Protein AF-A0A3R9RP73-F1 (afdb_monomer_lite)

Radius of gyration: 14.33 Å; chains: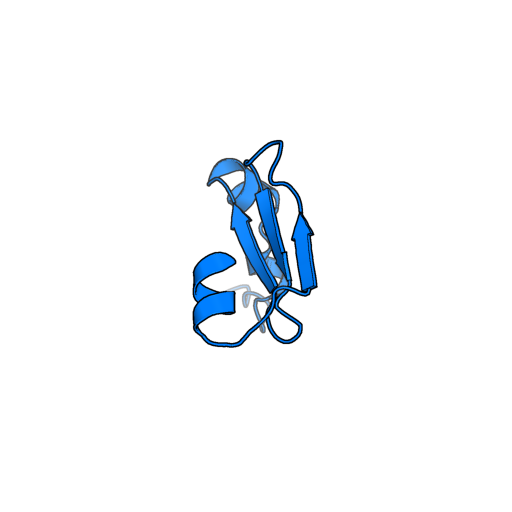 1; bounding box: 25×30×39 Å

Foldseek 3Di:
DQVVCVVVVQHWPDWPDPVVQQWIWTHSPVDIDIDHDPVVCVVVVVVVVVPPDPPPDD

Sequence (58 aa):
VAEEARKAGFRPIGVEGERDAEWILIDLGFVVVHVMLPTARKFYDLESLWRTAPESVA

Structure (mmCIF, N/CA/C/O backbone):
data_AF-A0A3R9RP73-F1
#
_entry.id   AF-A0A3R9RP73-F1
#
loop_
_atom_site.group_PDB
_atom_site.id
_atom_site.type_symbol
_atom_site.label_atom_id
_atom_site.label_alt_id
_atom_site.label_comp_id
_atom_site.label_asym_id
_atom_site.label_entity_id
_atom_site.label_seq_id
_atom_site.pdbx_PDB_ins_code
_atom_site.Cartn_x
_atom_site.Cartn_y
_atom_site.Cartn_z
_atom_site.occupancy
_atom_site.B_iso_or_equiv
_atom_site.auth_seq_id
_atom_site.auth_comp_id
_atom_site.auth_asym_id
_atom_site.auth_atom_id
_atom_site.pdbx_PDB_model_num
ATOM 1 N N . VAL A 1 1 ? 6.406 6.664 -4.100 1.00 91.44 1 VAL A N 1
ATOM 2 C CA . VAL A 1 1 ? 6.729 5.255 -4.439 1.00 91.44 1 VAL A CA 1
ATOM 3 C C . VAL A 1 1 ? 6.713 5.029 -5.945 1.00 91.44 1 VAL A C 1
ATOM 5 O O . VAL A 1 1 ? 7.772 4.751 -6.479 1.00 91.44 1 VAL A O 1
ATOM 8 N N . ALA A 1 2 ? 5.582 5.213 -6.640 1.00 92.94 2 ALA A N 1
ATOM 9 C CA . ALA A 1 2 ? 5.493 5.005 -8.094 1.00 92.94 2 ALA A CA 1
ATOM 10 C C . ALA A 1 2 ? 6.524 5.817 -8.911 1.00 92.94 2 ALA A C 1
ATOM 12 O O . ALA A 1 2 ? 7.176 5.275 -9.800 1.00 92.94 2 ALA A O 1
ATOM 13 N N . GLU A 1 3 ? 6.717 7.096 -8.574 1.00 94.38 3 GLU A N 1
ATOM 14 C CA . GLU A 1 3 ? 7.713 7.950 -9.241 1.00 94.38 3 GLU A CA 1
ATOM 15 C C . GLU A 1 3 ? 9.156 7.482 -8.992 1.00 94.38 3 GLU A C 1
ATOM 17 O O . GLU A 1 3 ? 9.951 7.381 -9.921 1.00 94.38 3 GLU A O 1
ATOM 22 N N . GLU A 1 4 ? 9.488 7.127 -7.751 1.00 96.12 4 GLU A N 1
ATOM 23 C CA . GLU A 1 4 ? 10.827 6.632 -7.409 1.00 96.12 4 GLU A CA 1
ATOM 24 C C . GLU A 1 4 ? 11.119 5.273 -8.057 1.00 96.12 4 GLU A C 1
ATOM 26 O O . GLU A 1 4 ? 12.220 5.057 -8.560 1.00 96.12 4 GLU A O 1
ATOM 31 N N . AL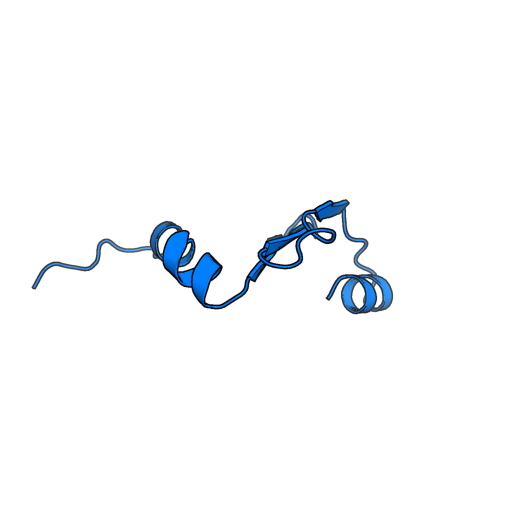A A 1 5 ? 10.119 4.388 -8.147 1.00 94.69 5 ALA A N 1
ATOM 32 C CA . ALA A 1 5 ? 10.234 3.140 -8.897 1.00 94.69 5 ALA A CA 1
ATOM 33 C C . ALA A 1 5 ? 10.571 3.415 -10.373 1.00 94.69 5 ALA A C 1
ATOM 35 O O . ALA A 1 5 ? 11.510 2.825 -10.911 1.00 94.69 5 ALA A O 1
ATOM 36 N N . ARG A 1 6 ? 9.883 4.383 -11.001 1.00 93.12 6 ARG A N 1
ATOM 37 C CA . ARG A 1 6 ? 10.134 4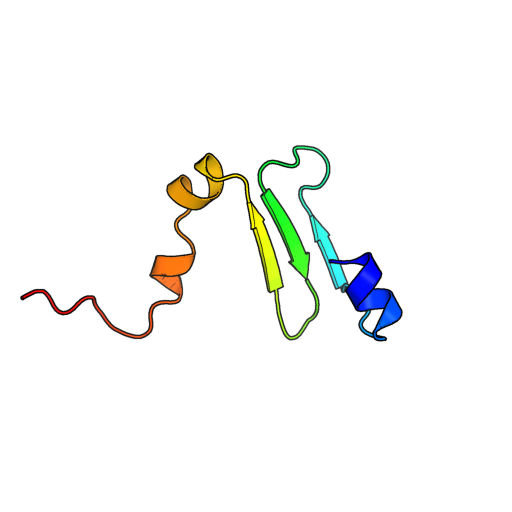.785 -12.394 1.00 93.12 6 ARG A CA 1
ATOM 38 C C . ARG A 1 6 ? 11.561 5.295 -12.594 1.00 93.12 6 ARG A C 1
ATOM 40 O O . ARG A 1 6 ? 12.211 4.877 -13.551 1.00 93.12 6 ARG A O 1
ATOM 47 N N . LYS A 1 7 ? 12.063 6.152 -11.697 1.00 96.12 7 LYS A N 1
ATOM 48 C CA . LYS A 1 7 ? 13.454 6.648 -11.730 1.00 96.12 7 LYS A CA 1
ATOM 49 C C . LYS A 1 7 ? 14.479 5.523 -11.573 1.00 96.12 7 LYS A C 1
ATOM 51 O O . LYS A 1 7 ? 15.527 5.569 -12.206 1.00 96.12 7 LYS A O 1
ATOM 56 N N . ALA A 1 8 ? 14.159 4.503 -10.780 1.00 95.31 8 ALA A N 1
ATOM 57 C CA . ALA A 1 8 ? 14.984 3.311 -10.599 1.00 95.31 8 ALA A CA 1
ATOM 58 C C . ALA A 1 8 ? 14.885 2.295 -11.760 1.00 95.31 8 ALA A C 1
ATOM 60 O O . ALA A 1 8 ? 15.507 1.239 -11.697 1.00 95.31 8 ALA A O 1
ATOM 61 N N . GLY A 1 9 ? 14.119 2.589 -12.818 1.00 94.25 9 GLY A N 1
ATOM 62 C CA . GLY A 1 9 ? 13.960 1.710 -13.983 1.00 94.25 9 GLY A CA 1
ATOM 63 C C . GLY A 1 9 ? 12.842 0.669 -13.857 1.00 94.25 9 GLY A C 1
ATOM 64 O O . GLY A 1 9 ? 12.641 -0.117 -14.781 1.00 94.25 9 GLY A O 1
ATOM 65 N N . PHE A 1 10 ? 12.070 0.687 -12.769 1.00 92.25 10 PHE A N 1
ATOM 66 C CA . PHE A 1 10 ? 10.926 -0.198 -12.555 1.00 92.25 10 PHE A CA 1
ATOM 67 C C . PHE A 1 10 ? 9.628 0.542 -12.875 1.00 92.25 10 PHE A C 1
ATOM 69 O O . PHE A 1 10 ? 9.235 1.477 -12.181 1.00 92.25 10 PHE A O 1
ATOM 76 N N . ARG A 1 11 ? 8.936 0.142 -13.944 1.00 90.75 11 ARG A N 1
ATOM 77 C CA . ARG A 1 11 ? 7.637 0.735 -14.287 1.00 90.75 11 ARG A CA 1
ATOM 78 C C . ARG A 1 11 ? 6.536 0.066 -13.459 1.00 90.75 11 ARG A C 1
ATOM 80 O O . ARG A 1 11 ? 6.398 -1.149 -13.579 1.00 90.75 11 ARG A O 1
ATOM 87 N N . PRO A 1 12 ? 5.748 0.822 -12.668 1.00 92.62 12 PRO A N 1
ATOM 88 C CA . PRO A 1 12 ? 4.551 0.273 -12.047 1.00 92.62 12 PRO A CA 1
ATOM 89 C C . PRO A 1 12 ? 3.606 -0.284 -13.114 1.00 92.62 12 PRO A C 1
ATOM 91 O O . PRO A 1 12 ? 3.385 0.367 -14.137 1.00 92.62 12 PRO A O 1
ATOM 94 N N . ILE A 1 13 ? 3.075 -1.479 -12.870 1.00 95.50 13 ILE A N 1
ATOM 95 C CA . ILE A 1 13 ? 2.075 -2.131 -13.722 1.00 95.50 13 ILE A CA 1
ATOM 96 C C . ILE A 1 13 ? 0.726 -1.436 -13.541 1.00 95.50 13 ILE A C 1
ATOM 98 O O . ILE A 1 13 ? 0.025 -1.180 -14.518 1.00 95.50 13 ILE A O 1
ATOM 102 N N . GLY A 1 14 ? 0.401 -1.079 -12.299 1.00 94.56 14 GLY A N 1
ATOM 103 C CA . GLY A 1 14 ? -0.841 -0.409 -11.947 1.00 94.56 14 GLY A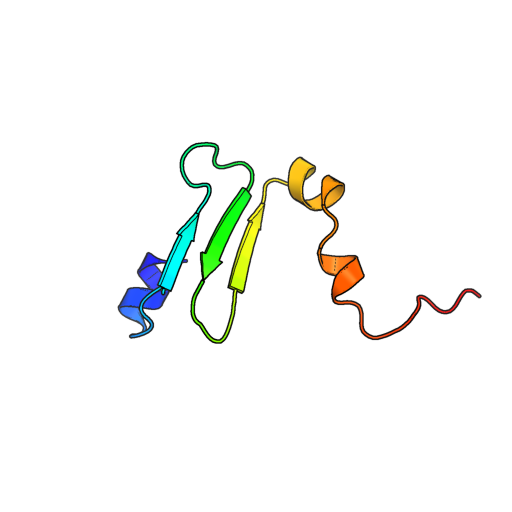 CA 1
ATOM 104 C C . GLY A 1 14 ? -0.724 0.374 -10.647 1.00 94.56 14 GLY A C 1
ATOM 105 O O . GLY A 1 14 ? 0.103 0.068 -9.782 1.00 94.56 14 GLY A O 1
ATOM 106 N N . VAL A 1 15 ? -1.560 1.404 -10.534 1.00 95.88 15 VAL A N 1
ATOM 107 C CA . VAL A 1 15 ? -1.778 2.168 -9.306 1.00 95.88 15 VAL A CA 1
ATOM 108 C C . VAL A 1 15 ? -3.284 2.311 -9.124 1.00 95.88 15 VAL A C 1
ATOM 110 O O . VAL A 1 15 ? -3.959 2.822 -10.011 1.00 95.88 15 VAL A O 1
ATOM 113 N N . GLU A 1 16 ? -3.799 1.849 -7.989 1.00 96.06 16 GLU A N 1
ATOM 114 C CA . GLU A 1 16 ? -5.232 1.821 -7.682 1.00 96.06 16 GLU A CA 1
ATOM 115 C C . GLU A 1 16 ? -5.518 2.548 -6.364 1.00 96.06 16 GLU A C 1
ATOM 117 O O . GLU A 1 16 ? -4.671 2.579 -5.470 1.00 96.06 16 GLU A O 1
ATOM 122 N N . GLY A 1 17 ? -6.720 3.114 -6.223 1.00 94.00 17 GLY A N 1
ATOM 123 C CA . GLY A 1 17 ? -7.177 3.739 -4.970 1.00 94.00 17 GLY A CA 1
ATOM 124 C C . GLY A 1 17 ? -6.738 5.193 -4.739 1.00 94.00 17 GLY A C 1
ATOM 125 O O . GLY A 1 17 ? -7.012 5.757 -3.681 1.00 94.00 17 GLY A O 1
ATOM 126 N N . GLU A 1 18 ? -6.116 5.852 -5.726 1.00 91.56 18 GLU A N 1
ATOM 127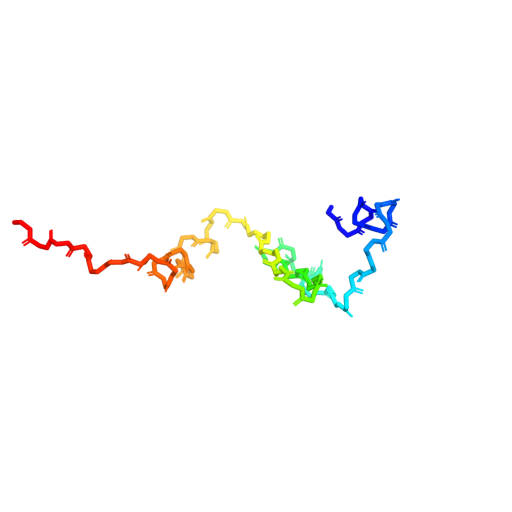 C CA . GLU A 1 18 ? -5.631 7.243 -5.594 1.00 91.56 18 GLU A CA 1
ATOM 128 C C . GLU A 1 18 ? -6.736 8.273 -5.313 1.00 91.56 18 GLU A C 1
ATOM 130 O O . GLU A 1 18 ? -6.457 9.329 -4.752 1.00 91.56 18 GLU A O 1
ATOM 135 N N . ARG A 1 19 ? -7.986 7.979 -5.697 1.00 89.62 19 ARG A N 1
ATOM 136 C CA . ARG A 1 19 ? -9.120 8.902 -5.528 1.00 89.62 19 ARG A CA 1
ATOM 137 C C . ARG A 1 19 ? -9.519 9.093 -4.066 1.00 89.62 19 ARG A C 1
ATOM 139 O O . ARG A 1 19 ? -9.743 10.227 -3.658 1.00 89.62 19 ARG A O 1
ATOM 146 N N . ASP A 1 20 ? -9.582 8.005 -3.305 1.00 88.75 20 ASP A N 1
ATOM 147 C CA . ASP A 1 20 ? -10.030 8.033 -1.908 1.00 88.75 20 ASP A CA 1
ATOM 148 C C . ASP A 1 20 ? -8.850 8.159 -0.933 1.00 88.75 20 ASP A C 1
ATOM 150 O O . ASP A 1 20 ? -9.027 8.584 0.205 1.00 88.75 20 ASP A O 1
ATOM 154 N N . ALA A 1 21 ? -7.636 7.808 -1.382 1.00 89.94 21 ALA A N 1
ATOM 155 C CA . ALA A 1 21 ? -6.359 7.916 -0.663 1.00 89.94 21 ALA A CA 1
ATOM 156 C C . ALA A 1 21 ? -6.287 7.217 0.713 1.00 89.94 21 ALA A C 1
ATOM 158 O O . ALA A 1 21 ? -5.260 7.285 1.390 1.00 89.94 21 ALA A O 1
ATOM 159 N N . GLU A 1 22 ? -7.336 6.506 1.123 1.00 95.00 22 GLU A N 1
ATOM 160 C CA . GLU A 1 22 ? -7.357 5.706 2.346 1.00 95.00 22 GLU A CA 1
ATOM 161 C C . GLU A 1 22 ? -6.516 4.428 2.202 1.00 95.00 22 GLU A C 1
ATOM 163 O O . GLU A 1 22 ? -5.810 4.026 3.132 1.00 95.00 22 GLU A O 1
ATOM 168 N N . TRP A 1 23 ? -6.556 3.823 1.015 1.00 96.94 23 TRP A N 1
ATOM 169 C CA . TRP A 1 23 ? -5.744 2.679 0.630 1.00 96.94 23 TRP A CA 1
ATOM 170 C C . TRP A 1 23 ? -5.358 2.804 -0.842 1.00 96.94 23 TRP A C 1
ATOM 172 O O . TRP A 1 23 ? -6.200 2.732 -1.731 1.00 96.94 23 TRP A O 1
ATOM 182 N N . ILE A 1 24 ? -4.060 2.965 -1.085 1.00 97.62 24 ILE A N 1
ATOM 183 C CA . ILE A 1 24 ? -3.454 2.952 -2.412 1.00 97.62 24 ILE A CA 1
ATOM 184 C C . ILE A 1 24 ? -2.659 1.656 -2.585 1.00 97.62 24 ILE A C 1
ATOM 186 O O . ILE A 1 24 ? -1.837 1.296 -1.734 1.00 97.62 24 ILE A O 1
ATOM 190 N N . LEU A 1 25 ? -2.884 0.970 -3.701 1.00 97.31 25 LEU A N 1
ATOM 191 C CA . LEU A 1 25 ? -2.114 -0.198 -4.120 1.00 97.31 25 LEU A CA 1
ATOM 192 C C . LEU A 1 25 ? -1.204 0.190 -5.282 1.00 97.31 25 LEU A C 1
ATOM 194 O O . LEU A 1 25 ? -1.645 0.828 -6.234 1.00 97.31 25 LEU A O 1
ATOM 198 N N . ILE A 1 26 ? 0.067 -0.202 -5.207 1.00 97.25 26 ILE A N 1
ATOM 199 C CA . ILE A 1 26 ? 1.049 -0.003 -6.276 1.00 97.25 26 ILE A CA 1
ATOM 200 C C . ILE A 1 26 ? 1.623 -1.364 -6.647 1.00 97.25 26 ILE A C 1
ATOM 202 O O . ILE A 1 26 ? 2.331 -1.982 -5.849 1.00 97.25 26 ILE A O 1
ATOM 206 N N . ASP A 1 27 ? 1.342 -1.806 -7.865 1.00 96.94 27 ASP A N 1
ATOM 207 C CA . ASP A 1 27 ? 1.858 -3.058 -8.406 1.00 96.94 27 ASP A CA 1
ATOM 208 C C . ASP A 1 27 ? 3.169 -2.808 -9.170 1.00 96.94 27 ASP A C 1
ATOM 210 O O . ASP A 1 27 ? 3.202 -2.040 -10.136 1.00 96.94 27 ASP A O 1
ATOM 214 N N . LEU A 1 28 ? 4.261 -3.441 -8.729 1.00 95.94 28 LEU A N 1
ATOM 215 C CA . LEU A 1 28 ? 5.582 -3.409 -9.372 1.00 95.94 28 LEU A CA 1
ATOM 216 C C . LEU A 1 28 ? 5.961 -4.773 -9.992 1.00 95.94 28 LEU A C 1
ATOM 218 O O . LEU A 1 28 ? 7.132 -5.014 -10.291 1.00 95.94 28 LEU A O 1
ATOM 222 N N . GLY A 1 29 ? 5.000 -5.687 -10.152 1.00 92.25 29 GLY A N 1
ATOM 223 C CA . GLY A 1 29 ? 5.159 -7.031 -10.711 1.00 92.25 29 GLY A CA 1
ATOM 224 C C . GLY A 1 29 ? 5.685 -8.052 -9.708 1.00 92.25 29 GLY A C 1
ATOM 225 O O . GLY A 1 29 ? 5.002 -9.016 -9.380 1.00 92.25 29 GLY A O 1
ATOM 226 N N . PHE A 1 30 ? 6.904 -7.851 -9.204 1.00 91.12 30 PHE A N 1
ATOM 227 C CA . PHE A 1 30 ? 7.529 -8.768 -8.232 1.00 91.12 30 PHE A CA 1
ATOM 228 C C . PHE A 1 30 ? 7.143 -8.449 -6.786 1.00 91.12 30 PHE A C 1
ATOM 230 O O . PHE A 1 30 ? 7.233 -9.296 -5.902 1.00 91.12 30 PHE A O 1
ATOM 237 N N . VAL A 1 31 ? 6.772 -7.192 -6.546 1.00 94.06 31 VAL A N 1
ATOM 238 C CA . VAL A 1 31 ? 6.415 -6.644 -5.241 1.00 94.06 31 VAL A CA 1
ATOM 239 C C . VAL A 1 31 ? 5.153 -5.817 -5.419 1.00 94.06 31 VAL A C 1
ATOM 241 O O . VAL A 1 31 ? 5.062 -5.012 -6.345 1.00 94.06 31 VAL A O 1
ATOM 244 N N . VAL A 1 32 ? 4.211 -5.974 -4.493 1.00 95.31 32 VAL A N 1
ATOM 245 C CA . VAL A 1 32 ? 3.029 -5.116 -4.387 1.00 95.31 32 VAL A CA 1
ATOM 246 C C . VAL A 1 32 ? 3.156 -4.274 -3.124 1.00 95.31 32 VAL A C 1
ATOM 248 O O . VAL A 1 32 ? 3.338 -4.803 -2.026 1.00 95.31 32 VAL A O 1
ATOM 251 N N . VAL A 1 33 ? 3.071 -2.954 -3.271 1.00 96.62 33 VAL A N 1
ATOM 252 C CA . VAL A 1 33 ? 3.165 -2.004 -2.159 1.00 96.62 33 VAL A CA 1
ATOM 253 C C . VAL A 1 33 ? 1.766 -1.540 -1.773 1.00 96.62 33 VAL A C 1
ATOM 255 O O . VAL A 1 33 ? 1.038 -0.991 -2.597 1.00 96.62 33 VAL A O 1
ATOM 258 N N . HIS A 1 34 ? 1.416 -1.722 -0.501 1.00 97.00 34 HIS A N 1
ATOM 259 C CA . HIS A 1 34 ? 0.163 -1.253 0.084 1.00 97.00 34 HIS A CA 1
ATOM 260 C C . HIS A 1 34 ? 0.442 -0.008 0.933 1.00 97.00 34 HIS A C 1
ATOM 262 O O . HIS A 1 34 ? 1.168 -0.078 1.926 1.00 97.00 34 HIS A O 1
ATOM 268 N N . VAL A 1 35 ? -0.117 1.137 0.544 1.00 96.81 35 VAL A N 1
ATOM 269 C CA . VAL A 1 35 ? -0.062 2.384 1.316 1.00 96.81 35 VAL A CA 1
ATOM 270 C C . VAL A 1 35 ? -1.443 2.613 1.911 1.00 96.81 35 VAL A C 1
ATOM 272 O O . VAL A 1 35 ? -2.402 2.813 1.177 1.00 96.81 35 VAL A O 1
ATOM 275 N N . MET A 1 36 ? -1.553 2.551 3.235 1.00 97.44 36 MET A N 1
ATOM 276 C CA . MET A 1 36 ? -2.832 2.600 3.946 1.00 97.44 36 MET A CA 1
ATOM 277 C C . MET A 1 36 ? -2.793 3.624 5.075 1.00 97.44 36 MET A C 1
ATOM 279 O O . MET A 1 36 ? -1.777 3.748 5.768 1.00 97.44 36 MET A O 1
ATOM 283 N N . LEU A 1 37 ? -3.921 4.291 5.320 1.00 97.56 37 LEU A N 1
ATOM 284 C CA . LEU A 1 37 ? -4.138 5.006 6.575 1.00 97.56 37 LEU A CA 1
ATOM 285 C C . LEU A 1 37 ? -4.162 4.027 7.762 1.00 97.56 37 LEU A C 1
ATOM 287 O O . LEU A 1 37 ? -4.536 2.863 7.593 1.00 97.56 37 LEU A O 1
ATOM 291 N N . PRO A 1 38 ? -3.814 4.474 8.985 1.00 97.56 38 PRO A N 1
ATOM 292 C CA . PRO A 1 38 ? -3.766 3.593 10.153 1.00 97.56 38 PRO A CA 1
ATOM 293 C C . PRO A 1 38 ? -5.082 2.856 10.439 1.00 97.56 38 PRO A C 1
ATOM 295 O O . PRO A 1 38 ? -5.058 1.701 10.860 1.00 97.56 38 PRO A O 1
ATOM 298 N N . THR A 1 39 ? -6.227 3.500 10.192 1.00 96.94 39 THR A N 1
ATOM 299 C CA . THR A 1 39 ? -7.564 2.913 10.374 1.00 96.94 39 THR A CA 1
ATOM 300 C C . THR A 1 39 ? -7.816 1.769 9.400 1.00 96.94 39 THR A C 1
ATOM 302 O O . THR A 1 39 ? -8.148 0.670 9.839 1.00 96.94 39 THR A O 1
ATOM 305 N N . ALA A 1 40 ? -7.586 1.995 8.105 1.00 96.81 40 ALA A N 1
ATOM 306 C CA . ALA A 1 40 ? -7.722 0.977 7.070 1.00 96.81 40 ALA A CA 1
ATOM 307 C C . ALA A 1 40 ? -6.740 -0.178 7.286 1.00 96.81 40 ALA A C 1
ATOM 309 O O . ALA A 1 40 ? -7.138 -1.337 7.253 1.00 96.81 40 ALA A O 1
ATOM 310 N N . ARG A 1 41 ? -5.476 0.124 7.603 1.00 96.88 41 ARG A N 1
ATOM 311 C CA . ARG A 1 41 ? -4.456 -0.893 7.886 1.00 96.88 41 ARG A CA 1
ATOM 312 C C . ARG A 1 41 ? -4.862 -1.807 9.038 1.00 96.88 41 ARG A C 1
ATOM 314 O O . ARG A 1 41 ? -4.755 -3.020 8.918 1.00 96.88 41 ARG A O 1
ATOM 321 N N . LYS A 1 42 ? -5.389 -1.232 10.124 1.00 96.50 42 LYS A N 1
ATOM 322 C CA . LYS A 1 42 ? -5.905 -1.999 11.264 1.00 96.50 42 LYS A CA 1
ATOM 323 C C . LYS A 1 42 ? -7.159 -2.805 10.914 1.00 96.50 42 LYS A C 1
ATOM 325 O O . LYS A 1 42 ? -7.338 -3.888 11.454 1.00 96.50 42 LYS A O 1
ATOM 330 N N . PHE A 1 43 ? -8.039 -2.263 10.076 1.00 96.25 43 PHE A N 1
ATOM 331 C CA . PHE A 1 43 ? -9.274 -2.934 9.673 1.00 96.25 43 PHE A CA 1
ATOM 332 C C . PHE A 1 43 ? -9.005 -4.146 8.773 1.00 96.25 43 PHE A C 1
ATOM 334 O O . PHE A 1 43 ? -9.600 -5.198 8.986 1.00 96.25 43 PHE A O 1
ATOM 341 N N . TYR A 1 44 ? -8.112 -3.999 7.790 1.00 95.50 44 TYR A N 1
ATOM 342 C CA . TYR A 1 44 ? -7.799 -5.058 6.829 1.00 95.50 44 TYR A CA 1
ATOM 343 C C . TYR A 1 44 ? -6.756 -6.060 7.332 1.00 95.50 44 TYR A C 1
ATOM 345 O O . TYR A 1 44 ? -6.802 -7.205 6.896 1.00 95.50 44 TYR A O 1
ATOM 353 N N . ASP A 1 45 ? -5.833 -5.642 8.210 1.00 95.56 45 ASP A N 1
ATOM 354 C CA . ASP A 1 45 ? -4.824 -6.494 8.863 1.00 95.56 45 ASP A CA 1
ATOM 355 C C . ASP A 1 45 ? -4.129 -7.469 7.896 1.00 95.56 45 ASP A C 1
ATOM 357 O O . ASP A 1 45 ? -4.005 -8.667 8.144 1.00 95.56 45 ASP A O 1
ATOM 361 N N . LEU A 1 46 ? -3.682 -6.958 6.744 1.00 94.31 46 LEU A N 1
ATOM 362 C CA . LEU A 1 46 ? -3.062 -7.802 5.721 1.00 94.31 46 LEU A CA 1
ATOM 363 C C . LEU A 1 46 ? -1.815 -8.509 6.261 1.00 94.31 46 LEU A C 1
ATOM 365 O O . LEU A 1 46 ? -1.480 -9.596 5.805 1.00 94.31 46 LEU A O 1
ATOM 369 N N . GLU A 1 47 ? -1.129 -7.918 7.238 1.00 93.25 47 GLU A N 1
ATOM 370 C CA . GLU A 1 47 ? 0.040 -8.498 7.884 1.00 93.25 47 GLU A CA 1
ATOM 371 C C . GLU A 1 47 ? -0.222 -9.872 8.493 1.00 93.25 47 GLU A C 1
ATOM 373 O O . GLU A 1 47 ? 0.679 -10.708 8.436 1.00 93.25 47 GLU A O 1
ATOM 378 N N . SER A 1 48 ? -1.412 -10.139 9.044 1.00 91.50 48 SER A N 1
ATOM 379 C CA . SER A 1 48 ? -1.713 -11.456 9.617 1.00 91.50 48 SER A CA 1
ATOM 380 C C . SER A 1 48 ? -1.750 -12.557 8.559 1.00 91.50 48 SER A C 1
ATOM 382 O O . SER A 1 48 ? -1.312 -13.672 8.837 1.00 91.50 48 SER A O 1
ATOM 384 N N . LEU A 1 49 ? -2.151 -12.237 7.324 1.00 90.75 49 LEU A N 1
ATOM 385 C CA . LEU A 1 49 ? -2.149 -13.176 6.196 1.00 90.75 49 LEU A CA 1
ATOM 386 C C . LEU A 1 49 ? -0.732 -13.605 5.790 1.00 90.75 49 LEU A C 1
ATOM 388 O O . LEU A 1 49 ? -0.536 -14.719 5.309 1.00 90.75 49 LEU A O 1
ATOM 392 N N . TRP A 1 50 ? 0.255 -12.727 5.980 1.00 86.50 50 TRP A N 1
ATOM 393 C CA . TRP A 1 50 ? 1.649 -12.950 5.577 1.00 86.50 50 TRP A CA 1
ATOM 394 C C . TRP A 1 50 ? 2.550 -13.420 6.723 1.00 86.50 50 TRP A C 1
ATOM 396 O O . TRP A 1 50 ? 3.752 -13.608 6.523 1.00 86.50 50 TRP A O 1
ATOM 406 N N . ARG A 1 51 ? 2.008 -13.619 7.931 1.00 84.44 51 ARG A N 1
ATOM 407 C CA . ARG A 1 51 ? 2.760 -14.232 9.030 1.00 84.44 51 ARG A CA 1
ATOM 408 C C . ARG A 1 51 ? 2.944 -15.723 8.748 1.00 84.44 51 ARG A C 1
ATOM 410 O O . ARG A 1 51 ? 2.023 -16.522 8.880 1.00 84.44 51 ARG A O 1
ATOM 417 N N . THR A 1 52 ? 4.165 -16.115 8.399 1.00 68.88 52 THR A N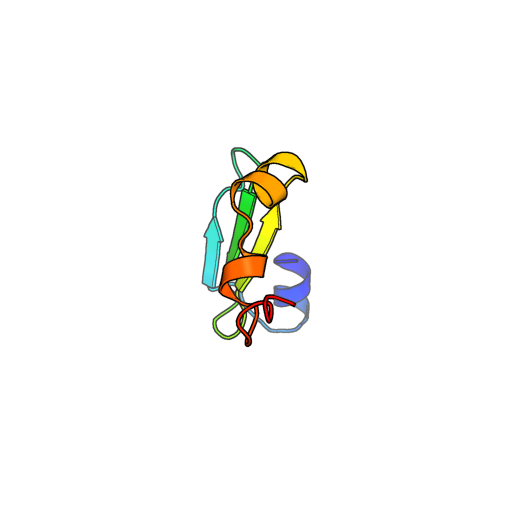 1
ATOM 418 C CA . THR A 1 52 ? 4.554 -17.519 8.199 1.00 68.88 52 THR A CA 1
ATOM 419 C C . THR A 1 52 ? 4.825 -18.220 9.535 1.00 68.88 52 THR A C 1
ATOM 421 O O . THR A 1 52 ? 5.952 -18.593 9.833 1.00 68.88 52 THR A O 1
ATOM 424 N N . ALA A 1 53 ? 3.796 -18.346 10.367 1.00 59.16 53 ALA A N 1
ATOM 425 C CA . ALA A 1 53 ? 3.645 -19.315 11.455 1.00 59.16 53 ALA A CA 1
ATOM 426 C C . ALA A 1 53 ? 2.276 -19.048 12.099 1.00 59.16 53 ALA A C 1
ATOM 428 O O . ALA A 1 53 ? 1.928 -17.876 12.269 1.00 59.16 53 ALA A O 1
ATOM 429 N N . PRO A 1 54 ? 1.509 -20.078 12.505 1.00 58.72 54 PRO A N 1
ATOM 430 C CA . PRO A 1 54 ? 0.459 -19.850 13.489 1.00 58.72 54 PRO A CA 1
ATOM 431 C C . PRO A 1 54 ? 1.114 -19.137 14.673 1.00 58.72 54 PRO A C 1
ATOM 433 O O . PRO A 1 54 ? 2.191 -19.563 15.101 1.00 58.72 54 PRO A O 1
ATOM 436 N N . GLU A 1 55 ? 0.508 -18.067 15.195 1.00 62.03 55 GLU A N 1
ATOM 437 C CA . GLU A 1 55 ? 0.843 -17.633 16.550 1.00 62.03 55 GLU A CA 1
ATOM 438 C C . GLU A 1 55 ? 0.715 -18.886 17.416 1.00 62.03 55 GLU A C 1
ATOM 440 O O . GLU A 1 55 ? -0.372 -19.455 17.541 1.00 62.03 55 GLU A O 1
ATOM 445 N N . SER A 1 56 ? 1.847 -19.414 17.891 1.00 58.94 56 SER A N 1
ATOM 446 C CA . SER A 1 56 ? 1.831 -20.562 18.777 1.00 58.94 56 SER A CA 1
ATOM 447 C C . SER A 1 56 ? 1.102 -20.083 20.017 1.00 58.94 56 SER A C 1
ATOM 449 O O . SER A 1 56 ? 1.647 -19.289 20.784 1.00 58.94 56 SER A O 1
ATOM 451 N N . VAL A 1 57 ? -0.150 -20.507 20.147 1.00 53.56 57 VAL A N 1
ATOM 452 C CA . VAL A 1 57 ? -0.934 -20.382 21.366 1.00 53.56 57 VAL A CA 1
ATOM 453 C C . VAL A 1 57 ? -0.120 -21.033 22.481 1.00 53.56 57 VAL A C 1
ATOM 455 O O . VAL A 1 57 ? 0.033 -22.255 22.514 1.00 53.56 57 VAL A O 1
ATOM 458 N N . ALA A 1 58 ? 0.485 -20.183 23.308 1.00 43.84 58 ALA A N 1
ATOM 459 C CA . ALA A 1 58 ? 1.064 -20.540 24.594 1.00 43.84 58 ALA A CA 1
ATOM 460 C C . ALA A 1 58 ? -0.010 -20.402 25.674 1.00 43.84 58 ALA A C 1
ATOM 462 O O . ALA A 1 58 ? -0.811 -19.442 25.579 1.00 43.84 58 ALA A O 1
#

Secondary structure (DSSP, 8-state):
-HHHHHHTT---SEEE-TTT-SEEEEE-SS-EEEEE-HHHHHHH-HHHHT-SS-----

pLDDT: mean 89.88, std 12.43, range [43.84, 97.62]

InterPro domains:
  IPR004394 Protein Iojap/ribosomal silencing factor RsfS [PTHR21043] (9-55)
  IPR004394 Protein Iojap/ribosomal silencing factor RsfS [TIGR00090] (1-50)
  IPR043519 Nucleotidyltransferase superfamily [G3DSA:3.30.460.10] (1-54)
  IPR043519 Nucleotidyltransferase superfamily [SSF81301] (1-54)

Organism: Acinetobacter baumannii (NCBI:txid470)